Protei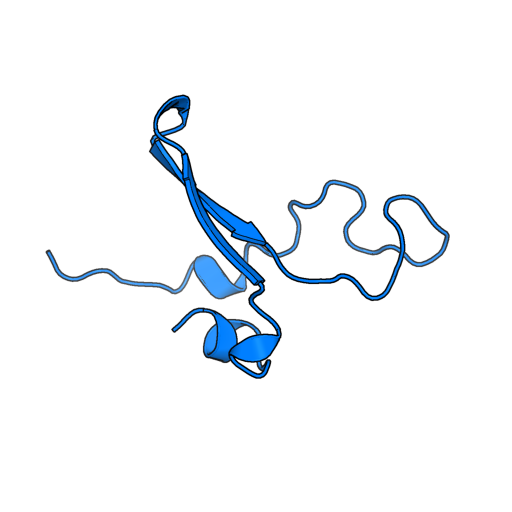n AF-A0A2J4PXB8-F1 (afdb_monomer_lite)

Foldseek 3Di:
DVCVLVVHDPVQFPDWDQDVVVSDIDTDGDDPDDAPDPPPPCNPVPPPCVSVVPDDDDD

Radius of gyration: 12.96 Å; chains: 1; bounding box: 24×21×39 Å

pLDDT: mean 89.6, std 6.62, range [62.97, 96.94]

Secondary structure (DSSP, 8-state):
-HHHHTT--GGG--EEEEEGGGTEEEEE---SS-TTSTT-S-TTS-GGGGGGTT-----

Structure (mmCIF, N/CA/C/O backbone):
data_AF-A0A2J4PXB8-F1
#
_entry.id   AF-A0A2J4PXB8-F1
#
loop_
_atom_site.group_PDB
_atom_site.id
_atom_site.type_symbol
_atom_site.label_atom_id
_atom_site.label_alt_id
_atom_site.label_comp_id
_atom_site.label_asym_id
_atom_site.label_entity_id
_atom_site.label_seq_id
_atom_site.pdbx_PDB_ins_code
_atom_site.Cartn_x
_atom_site.Cartn_y
_atom_site.Cartn_z
_atom_site.occupancy
_atom_site.B_iso_or_equiv
_atom_site.auth_seq_id
_atom_site.auth_comp_id
_atom_site.auth_asym_id
_atom_site.auth_atom_id
_atom_site.pdbx_PDB_model_num
ATOM 1 N N . LEU A 1 1 ? -9.981 -5.663 6.447 1.00 90.50 1 LEU A N 1
ATOM 2 C CA . LEU A 1 1 ? -9.904 -4.190 6.332 1.00 90.50 1 LEU A CA 1
ATOM 3 C C . LEU A 1 1 ? -9.033 -3.764 5.150 1.00 90.50 1 LEU A C 1
ATOM 5 O O . LEU A 1 1 ? -9.598 -3.513 4.098 1.00 90.50 1 LEU A O 1
ATOM 9 N N . ILE A 1 2 ? -7.696 -3.774 5.269 1.00 93.62 2 ILE A N 1
ATOM 10 C CA . ILE A 1 2 ? -6.766 -3.216 4.260 1.00 93.62 2 ILE A CA 1
ATOM 11 C C . ILE A 1 2 ? -7.021 -3.714 2.832 1.00 93.62 2 ILE A C 1
ATOM 13 O O . ILE A 1 2 ? -7.254 -2.901 1.948 1.00 93.62 2 ILE A O 1
ATOM 17 N N . ALA A 1 3 ? -7.053 -5.030 2.600 1.00 94.62 3 ALA A N 1
ATOM 18 C CA . ALA A 1 3 ? -7.295 -5.576 1.259 1.00 94.62 3 ALA A CA 1
ATOM 19 C C . ALA A 1 3 ? -8.614 -5.073 0.630 1.00 94.62 3 ALA A C 1
ATOM 21 O O . ALA A 1 3 ? -8.668 -4.802 -0.564 1.00 94.62 3 ALA A O 1
ATOM 22 N N . GLY A 1 4 ? -9.652 -4.867 1.450 1.00 94.75 4 GLY A N 1
ATOM 23 C CA . GLY A 1 4 ? -10.930 -4.308 1.005 1.00 94.75 4 GLY A CA 1
ATOM 24 C C . GLY A 1 4 ? -10.836 -2.834 0.606 1.00 94.75 4 GLY A C 1
ATOM 25 O O . GLY A 1 4 ? -11.406 -2.456 -0.410 1.00 94.75 4 GLY A O 1
ATOM 26 N N . LEU A 1 5 ? -10.068 -2.021 1.342 1.00 93.12 5 LEU A N 1
ATOM 27 C CA . LEU A 1 5 ? -9.859 -0.599 1.021 1.00 93.12 5 LEU A CA 1
ATOM 28 C C . LEU A 1 5 ? -9.158 -0.396 -0.329 1.00 93.12 5 LEU A C 1
ATOM 30 O O . LEU A 1 5 ? -9.413 0.591 -1.010 1.00 93.12 5 LEU A O 1
ATOM 34 N N . TYR A 1 6 ? -8.305 -1.342 -0.723 1.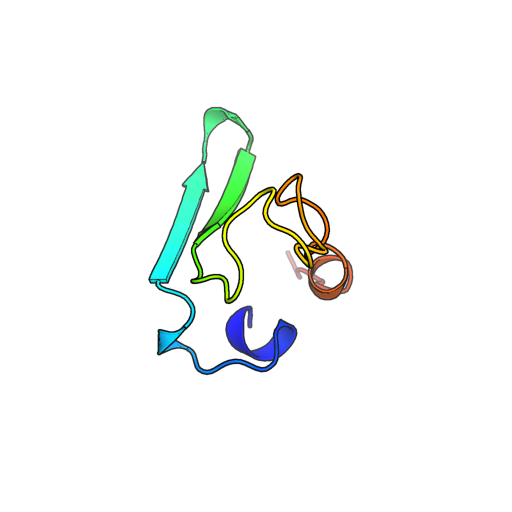00 91.81 6 TYR A N 1
ATOM 35 C CA . TYR A 1 6 ? -7.604 -1.324 -2.009 1.00 91.81 6 TYR A CA 1
ATOM 36 C C . TYR A 1 6 ? -8.265 -2.204 -3.081 1.00 91.81 6 TYR A C 1
ATOM 38 O O . TYR A 1 6 ? -7.722 -2.331 -4.173 1.00 91.81 6 TYR A O 1
ATOM 46 N N . ASN A 1 7 ? -9.430 -2.801 -2.796 1.00 93.44 7 ASN A N 1
ATOM 47 C CA . ASN A 1 7 ? -10.151 -3.703 -3.700 1.00 93.44 7 ASN A CA 1
ATOM 48 C C . ASN A 1 7 ? -9.281 -4.852 -4.260 1.00 93.44 7 ASN A C 1
ATOM 50 O O . ASN A 1 7 ? -9.335 -5.190 -5.443 1.00 93.44 7 ASN A O 1
ATOM 54 N N . VAL A 1 8 ? -8.464 -5.459 -3.395 1.00 93.94 8 VAL A N 1
ATOM 55 C CA . VAL A 1 8 ? -7.591 -6.596 -3.721 1.00 93.94 8 VAL A CA 1
ATOM 56 C C . VAL A 1 8 ? -7.928 -7.818 -2.871 1.00 93.94 8 VAL A C 1
ATOM 58 O O . VAL A 1 8 ? -8.598 -7.738 -1.840 1.00 93.94 8 VAL A O 1
ATOM 61 N N . LYS A 1 9 ? -7.435 -8.987 -3.290 1.00 96.94 9 LYS A N 1
ATOM 62 C CA . LYS A 1 9 ? -7.511 -10.205 -2.475 1.00 96.94 9 LYS A CA 1
ATOM 63 C C . LYS A 1 9 ? -6.561 -10.105 -1.272 1.00 96.94 9 LYS A C 1
ATOM 65 O O . LYS A 1 9 ? -5.505 -9.489 -1.406 1.00 96.94 9 LYS A O 1
ATOM 70 N N . PRO A 1 10 ? -6.872 -10.749 -0.130 1.00 96.06 10 PRO A N 1
ATOM 71 C CA . PRO A 1 10 ? -5.987 -10.764 1.037 1.00 96.06 10 PRO A CA 1
ATOM 72 C C . PRO A 1 10 ? -4.549 -11.191 0.723 1.00 96.06 10 PRO A C 1
ATOM 74 O O . PRO A 1 10 ? -3.622 -10.553 1.206 1.00 96.06 10 PRO A O 1
ATOM 77 N N . ASP A 1 11 ? -4.365 -12.182 -0.154 1.00 96.25 11 ASP A N 1
ATOM 78 C CA . ASP A 1 11 ? -3.046 -12.700 -0.551 1.00 96.25 11 ASP A CA 1
ATOM 79 C C . ASP A 1 11 ? -2.162 -11.663 -1.268 1.00 96.25 11 ASP A C 1
ATOM 81 O O . ASP A 1 11 ? -0.948 -11.827 -1.340 1.00 96.25 11 ASP A O 1
ATOM 85 N N . PHE A 1 12 ? -2.749 -10.575 -1.777 1.00 95.44 12 PHE A N 1
ATOM 86 C CA . PHE A 1 12 ? -2.009 -9.452 -2.359 1.00 95.44 12 PHE A CA 1
ATOM 87 C C . PHE A 1 12 ? -1.293 -8.614 -1.285 1.00 95.44 12 PHE A C 1
ATOM 89 O O . PHE A 1 12 ? -0.338 -7.895 -1.571 1.00 95.44 12 PHE A O 1
ATOM 96 N N . ILE A 1 13 ? -1.731 -8.703 -0.027 1.00 95.81 13 ILE A N 1
ATOM 97 C CA . ILE A 1 13 ? -1.092 -8.041 1.107 1.00 95.81 13 ILE A CA 1
ATOM 98 C C . ILE A 1 13 ? -0.052 -8.994 1.695 1.00 95.81 13 ILE A C 1
ATOM 100 O O . ILE A 1 13 ? -0.358 -9.861 2.508 1.00 95.81 13 ILE A O 1
ATOM 104 N N . HIS A 1 14 ? 1.206 -8.827 1.296 1.00 95.88 14 HIS A N 1
ATOM 105 C CA . HIS A 1 14 ? 2.281 -9.738 1.687 1.00 95.88 14 HIS A CA 1
ATOM 106 C C . HIS A 1 14 ? 2.667 -9.611 3.162 1.00 95.88 14 HIS A C 1
ATOM 108 O O . HIS A 1 14 ? 2.991 -10.614 3.798 1.00 95.88 14 HIS A O 1
ATOM 114 N N . ARG A 1 15 ? 2.710 -8.385 3.703 1.00 95.94 15 ARG A N 1
ATOM 115 C CA . ARG A 1 15 ? 3.069 -8.133 5.110 1.00 95.94 15 ARG A CA 1
ATOM 116 C C . ARG A 1 15 ? 2.387 -6.885 5.653 1.00 95.94 15 ARG A C 1
ATOM 118 O O . ARG A 1 15 ? 2.238 -5.897 4.941 1.00 95.94 15 ARG A O 1
ATOM 125 N N . ILE A 1 16 ? 2.075 -6.915 6.944 1.00 94.88 16 ILE A N 1
ATOM 126 C CA . ILE A 1 16 ? 1.716 -5.742 7.744 1.00 94.88 16 ILE A CA 1
ATOM 127 C C . ILE A 1 16 ? 2.697 -5.713 8.911 1.00 94.88 16 ILE A C 1
ATOM 129 O O . ILE A 1 16 ? 2.839 -6.699 9.630 1.00 94.88 16 ILE A O 1
ATOM 133 N N . ILE A 1 17 ? 3.434 -4.619 9.038 1.00 96.38 17 ILE A N 1
ATOM 134 C CA . ILE A 1 17 ? 4.561 -4.486 9.954 1.00 96.38 17 ILE A CA 1
ATOM 135 C C . ILE A 1 17 ? 4.293 -3.276 10.834 1.00 96.38 17 ILE A C 1
ATOM 137 O O . ILE A 1 17 ? 4.076 -2.178 10.324 1.00 96.38 17 ILE A O 1
ATOM 141 N N . TRP A 1 18 ? 4.343 -3.473 12.144 1.00 96.12 18 TRP A N 1
ATOM 142 C CA . TRP A 1 18 ? 4.438 -2.362 13.075 1.00 96.12 18 TRP A CA 1
ATOM 143 C C . TRP A 1 18 ? 5.879 -1.855 13.103 1.00 96.12 18 TRP A C 1
ATOM 145 O O . TRP A 1 18 ? 6.818 -2.631 13.283 1.00 96.12 18 TRP A O 1
ATOM 155 N N . PHE A 1 19 ? 6.057 -0.565 12.856 1.00 95.19 19 PHE A N 1
ATOM 156 C CA . PHE A 1 19 ? 7.354 0.086 12.836 1.00 95.19 19 PHE A CA 1
ATOM 157 C C . PHE A 1 19 ? 7.447 1.051 14.016 1.00 95.19 19 PHE A C 1
ATOM 159 O O . PHE A 1 19 ? 7.085 2.226 13.909 1.00 95.19 19 PHE A O 1
ATOM 166 N N . ASP A 1 20 ? 7.959 0.525 15.133 1.00 96.88 20 ASP A N 1
ATOM 167 C CA . ASP A 1 20 ? 8.091 1.239 16.407 1.00 96.88 20 ASP A CA 1
ATOM 168 C C . ASP A 1 20 ? 8.743 2.626 16.284 1.00 96.88 20 ASP A C 1
ATOM 170 O O . ASP A 1 20 ? 8.181 3.578 16.825 1.00 96.88 20 ASP A O 1
ATOM 174 N N . PRO A 1 21 ? 9.865 2.817 15.550 1.00 96.81 21 PRO A N 1
ATOM 175 C CA . PRO A 1 21 ? 10.563 4.105 15.537 1.00 96.81 21 PRO A CA 1
ATOM 176 C C . PRO A 1 21 ? 9.736 5.270 14.989 1.00 96.81 21 PRO A C 1
ATOM 178 O O . PRO A 1 21 ? 10.034 6.419 15.302 1.00 96.81 21 PRO A O 1
ATOM 181 N N . ALA A 1 22 ? 8.725 4.988 14.162 1.00 95.06 22 ALA A N 1
ATOM 182 C CA . ALA A 1 22 ? 7.834 6.009 13.618 1.00 95.06 22 ALA A CA 1
ATOM 183 C C . ALA A 1 22 ? 6.403 5.911 14.159 1.00 95.06 22 ALA A C 1
ATOM 185 O O . ALA A 1 22 ? 5.540 6.632 13.665 1.00 95.06 22 ALA A O 1
ATOM 186 N N . ASN A 1 23 ? 6.137 5.020 15.126 1.00 93.56 23 ASN A N 1
ATOM 187 C CA . ASN A 1 23 ? 4.784 4.715 15.599 1.00 93.56 23 ASN A CA 1
ATOM 188 C C . ASN A 1 23 ? 3.811 4.479 14.423 1.00 93.56 23 ASN A C 1
ATOM 190 O O . ASN A 1 23 ? 2.725 5.055 14.362 1.00 93.56 23 ASN A O 1
ATOM 194 N N . ALA A 1 24 ? 4.261 3.707 13.429 1.00 92.62 24 ALA A N 1
ATOM 195 C CA . ALA A 1 24 ? 3.606 3.608 12.131 1.00 92.62 24 ALA A CA 1
ATOM 196 C C . ALA A 1 24 ? 3.332 2.157 11.736 1.00 92.62 24 ALA A C 1
ATOM 198 O O . ALA A 1 24 ? 4.093 1.244 12.052 1.00 92.62 24 ALA A O 1
ATOM 199 N N . VAL A 1 25 ? 2.275 1.956 10.950 1.00 91.62 25 VAL A N 1
ATOM 200 C CA . VAL A 1 25 ? 1.999 0.680 10.284 1.00 91.62 25 VAL A CA 1
ATOM 201 C C . VAL A 1 25 ? 2.527 0.746 8.854 1.00 91.62 25 VAL A C 1
ATOM 203 O O . VAL A 1 25 ? 2.143 1.617 8.077 1.00 91.62 25 VAL A O 1
ATOM 206 N N . LYS A 1 26 ? 3.379 -0.209 8.481 1.00 92.69 26 LYS A N 1
ATOM 207 C CA . LYS A 1 26 ? 3.850 -0.409 7.110 1.00 92.69 26 LYS A CA 1
ATOM 208 C C . LYS A 1 26 ? 3.153 -1.610 6.487 1.00 92.69 26 LYS A C 1
ATOM 210 O O . LYS A 1 26 ? 3.259 -2.727 6.987 1.00 92.69 26 LYS A O 1
ATOM 215 N N . ILE A 1 27 ? 2.505 -1.392 5.351 1.00 93.31 27 ILE A N 1
ATOM 216 C CA . ILE A 1 27 ? 1.865 -2.440 4.554 1.00 93.31 27 ILE A CA 1
ATOM 217 C C . ILE A 1 27 ? 2.739 -2.710 3.327 1.00 93.31 27 ILE A C 1
ATOM 219 O O . ILE A 1 27 ? 3.203 -1.780 2.671 1.00 93.31 27 ILE A O 1
ATOM 223 N N . VAL A 1 28 ? 3.000 -3.983 3.033 1.00 93.25 28 VAL A N 1
ATOM 224 C CA . VAL A 1 28 ? 3.788 -4.425 1.877 1.00 93.25 28 VAL A CA 1
ATOM 225 C C . VAL A 1 28 ? 2.871 -5.158 0.912 1.00 93.25 28 VAL A C 1
ATOM 227 O O . VAL A 1 28 ? 2.285 -6.177 1.272 1.00 93.25 28 VAL A O 1
ATOM 230 N N . MET A 1 29 ? 2.793 -4.660 -0.316 1.00 92.00 29 MET A N 1
ATOM 231 C CA . MET A 1 29 ? 2.029 -5.248 -1.413 1.00 92.00 29 MET A CA 1
ATOM 232 C C . MET A 1 29 ? 2.789 -5.061 -2.738 1.00 92.00 29 MET A C 1
ATOM 234 O O . MET A 1 29 ? 3.598 -4.131 -2.839 1.00 92.00 29 MET A O 1
ATOM 238 N N . PRO A 1 30 ? 2.612 -5.958 -3.723 1.00 89.94 30 PRO A N 1
ATOM 239 C CA . PRO A 1 30 ? 3.282 -5.851 -5.010 1.00 89.94 30 PRO A CA 1
ATOM 240 C C . PRO A 1 30 ? 2.757 -4.651 -5.809 1.00 89.94 30 PRO A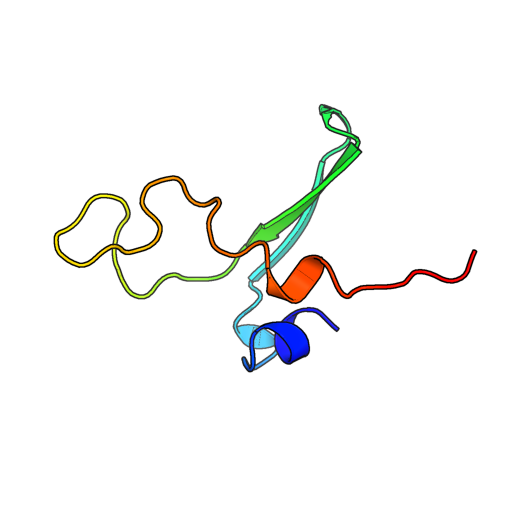 C 1
ATOM 242 O O . PRO A 1 30 ? 1.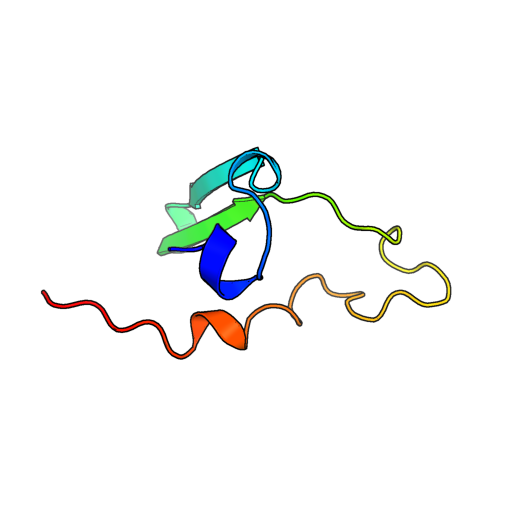647 -4.167 -5.595 1.00 89.94 30 PRO A O 1
ATOM 245 N N . ARG A 1 31 ? 3.595 -4.157 -6.721 1.00 87.25 31 ARG A N 1
ATOM 246 C CA . ARG A 1 31 ? 3.305 -3.021 -7.601 1.00 87.25 31 ARG A CA 1
ATOM 247 C C . ARG A 1 31 ? 3.379 -3.497 -9.044 1.00 87.25 31 ARG A C 1
ATOM 249 O O . ARG A 1 31 ? 4.256 -4.297 -9.363 1.00 87.25 31 ARG A O 1
ATOM 256 N N . ASP A 1 32 ? 2.514 -2.963 -9.898 1.00 85.25 32 ASP A N 1
ATOM 257 C CA . ASP A 1 32 ? 2.487 -3.329 -11.321 1.00 85.25 32 ASP A CA 1
ATOM 258 C C . ASP A 1 32 ? 3.656 -2.714 -12.104 1.00 85.25 32 ASP A C 1
ATOM 260 O O . ASP A 1 32 ? 4.156 -3.304 -13.059 1.00 85.25 32 ASP A O 1
ATOM 264 N N . ILE A 1 33 ? 4.106 -1.524 -11.688 1.00 88.00 33 ILE A N 1
ATOM 265 C CA . ILE A 1 33 ? 5.172 -0.761 -12.342 1.00 88.00 33 ILE A CA 1
ATOM 266 C C . ILE A 1 33 ? 6.317 -0.542 -11.351 1.00 88.00 33 ILE A C 1
ATOM 268 O O . ILE A 1 33 ? 6.108 -0.197 -10.183 1.00 88.00 33 ILE A O 1
ATOM 272 N N . ILE A 1 34 ? 7.542 -0.756 -11.835 1.00 87.44 34 ILE A N 1
ATOM 273 C CA . ILE A 1 34 ? 8.774 -0.492 -11.088 1.00 87.44 34 ILE A CA 1
ATOM 274 C C . ILE A 1 34 ? 8.860 1.002 -10.775 1.00 87.44 34 ILE A C 1
ATOM 276 O O . ILE A 1 34 ? 8.617 1.837 -11.647 1.00 87.44 34 ILE A O 1
ATOM 280 N N . SER A 1 35 ? 9.248 1.322 -9.540 1.00 86.94 35 SER A N 1
ATOM 281 C CA . SER A 1 35 ? 9.382 2.708 -9.095 1.00 86.94 35 SER A CA 1
ATOM 282 C C . SER A 1 35 ? 10.295 3.518 -10.022 1.00 86.94 35 SER A C 1
ATOM 284 O O . SER A 1 35 ? 11.400 3.080 -10.350 1.00 86.94 35 SER A O 1
ATOM 286 N N . GLY A 1 36 ? 9.818 4.687 -10.449 1.00 87.06 36 GLY A N 1
ATOM 287 C CA . GLY A 1 36 ? 10.556 5.611 -11.314 1.00 87.06 36 GLY A CA 1
ATOM 288 C C . GLY A 1 36 ? 10.577 5.241 -12.801 1.00 87.06 36 GLY A C 1
ATOM 289 O O . GLY A 1 36 ? 11.225 5.934 -13.586 1.00 87.06 36 GLY A O 1
ATOM 290 N N . ASN A 1 37 ? 9.879 4.180 -13.213 1.00 91.62 37 ASN A N 1
ATOM 291 C CA . ASN A 1 37 ? 9.719 3.853 -14.627 1.00 91.62 37 ASN A CA 1
ATOM 292 C C . ASN A 1 37 ? 8.652 4.739 -15.299 1.00 91.62 37 ASN A C 1
ATOM 294 O O . ASN A 1 37 ? 7.794 5.327 -14.638 1.00 91.62 37 ASN A O 1
ATOM 298 N N . VAL A 1 38 ? 8.666 4.807 -16.633 1.00 90.56 38 VAL A N 1
ATOM 299 C CA . VAL A 1 38 ? 7.625 5.508 -17.399 1.00 90.56 38 VAL A CA 1
ATOM 300 C C . VAL A 1 38 ? 6.253 4.910 -17.071 1.00 90.56 38 VAL A C 1
ATOM 302 O O . VAL A 1 38 ? 6.052 3.703 -17.195 1.00 90.56 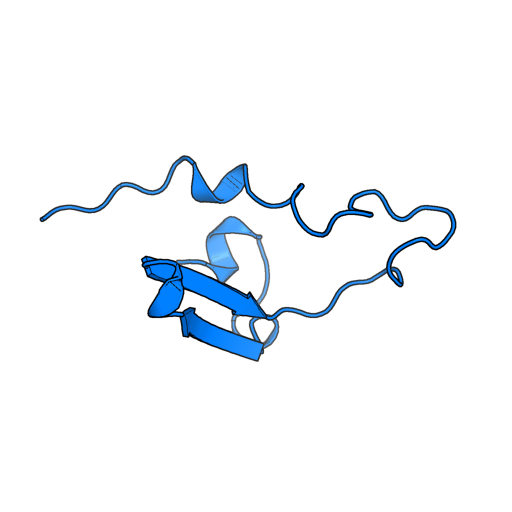38 VAL A O 1
ATOM 305 N N . GLY A 1 39 ? 5.312 5.765 -16.659 1.00 86.69 39 GLY A N 1
ATOM 306 C CA . GLY A 1 39 ? 3.962 5.361 -16.256 1.00 86.69 39 GLY A CA 1
ATOM 307 C C . GLY A 1 39 ? 3.807 5.036 -14.767 1.00 86.69 39 GLY A C 1
ATOM 308 O O . GLY A 1 39 ? 2.692 4.736 -14.344 1.00 86.69 39 GLY A O 1
ATOM 309 N N . ASP A 1 40 ? 4.874 5.119 -13.963 1.00 89.31 40 ASP A N 1
ATOM 310 C CA . ASP A 1 40 ? 4.747 5.047 -12.508 1.00 89.31 40 ASP A CA 1
ATOM 311 C C . ASP A 1 40 ? 4.048 6.302 -11.983 1.00 89.31 40 ASP A C 1
ATOM 313 O O . ASP A 1 40 ? 4.600 7.403 -11.979 1.00 89.31 40 ASP A O 1
ATOM 317 N N . ASN A 1 41 ? 2.810 6.121 -11.536 1.00 84.38 41 ASN A N 1
ATOM 318 C CA . ASN A 1 41 ? 2.024 7.202 -10.961 1.00 84.38 41 ASN A CA 1
ATOM 319 C C . ASN 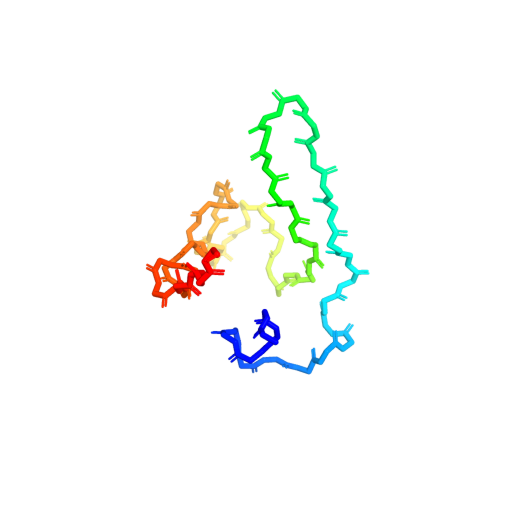A 1 41 ? 2.366 7.444 -9.488 1.00 84.38 41 ASN A C 1
ATOM 321 O O . ASN A 1 41 ? 1.966 8.464 -8.960 1.00 84.38 41 ASN A O 1
ATOM 325 N N . ASP A 1 42 ? 3.119 6.565 -8.821 1.00 83.00 42 ASP A N 1
ATOM 326 C CA . ASP A 1 42 ? 3.422 6.668 -7.391 1.00 83.00 42 ASP A CA 1
ATOM 327 C C . ASP A 1 42 ? 4.937 6.557 -7.132 1.00 83.00 42 ASP A C 1
ATOM 329 O O . ASP A 1 42 ? 5.415 5.728 -6.357 1.00 83.00 42 ASP A O 1
ATOM 333 N N . VAL A 1 43 ? 5.695 7.451 -7.775 1.00 80.50 43 VAL A N 1
ATOM 334 C CA . VAL A 1 43 ? 7.172 7.496 -7.740 1.00 80.50 43 VAL A CA 1
ATOM 335 C C . VAL A 1 43 ? 7.743 7.555 -6.322 1.00 80.50 43 VAL A C 1
ATOM 337 O O . VAL A 1 43 ? 8.768 6.939 -6.043 1.00 80.50 43 VAL A O 1
ATOM 340 N N . TYR A 1 44 ? 7.075 8.258 -5.405 1.00 78.12 44 TYR A N 1
ATOM 341 C CA . TYR A 1 44 ? 7.531 8.414 -4.019 1.00 78.12 44 TYR A CA 1
ATOM 342 C C . TYR A 1 44 ? 6.997 7.337 -3.061 1.00 78.12 44 TYR A C 1
ATOM 344 O O . TYR A 1 44 ? 7.322 7.375 -1.875 1.00 78.12 44 TYR A O 1
ATOM 352 N N . GLY A 1 45 ? 6.176 6.392 -3.538 1.00 73.31 45 GLY A N 1
ATOM 353 C CA . GLY A 1 45 ? 5.585 5.341 -2.701 1.00 73.31 45 GLY A CA 1
ATOM 354 C C . GLY A 1 45 ? 4.628 5.867 -1.625 1.00 73.31 45 GLY A C 1
ATOM 355 O O . GLY A 1 45 ? 4.416 5.208 -0.608 1.00 73.31 45 GLY A O 1
ATOM 356 N N . ALA A 1 46 ? 4.105 7.077 -1.814 1.00 73.44 46 ALA A N 1
ATOM 357 C CA . ALA A 1 46 ? 3.354 7.831 -0.817 1.00 73.44 46 ALA A CA 1
ATOM 358 C C . ALA A 1 46 ? 1.961 8.233 -1.307 1.00 73.44 46 ALA A C 1
ATOM 360 O O . ALA A 1 46 ? 1.195 8.808 -0.542 1.00 73.44 46 ALA A O 1
ATOM 361 N N . GLN A 1 47 ? 1.595 7.947 -2.555 1.00 79.94 47 GLN A N 1
ATOM 362 C CA . GLN A 1 47 ? 0.336 8.407 -3.145 1.00 79.94 47 GLN A CA 1
ATOM 363 C C . GLN A 1 47 ? -0.854 7.484 -2.856 1.00 79.94 47 GLN A C 1
ATOM 365 O O . GLN A 1 47 ? -1.995 7.821 -3.154 1.00 79.94 47 GLN A O 1
ATOM 370 N N . GLN A 1 48 ? -0.621 6.338 -2.215 1.00 82.75 48 GLN A N 1
ATOM 371 C CA . GLN A 1 48 ? -1.660 5.349 -1.909 1.00 82.75 48 GLN A CA 1
ATOM 372 C C . GLN A 1 48 ? -2.367 5.584 -0.563 1.00 82.75 48 GLN A C 1
ATOM 374 O O . GLN A 1 48 ? -3.065 4.696 -0.079 1.00 82.75 48 GLN A O 1
ATOM 379 N N . HIS A 1 49 ? -2.203 6.754 0.062 1.00 87.12 49 HIS A N 1
ATOM 380 C CA . HIS A 1 49 ? -2.730 7.028 1.404 1.00 87.12 49 HIS A CA 1
ATOM 381 C C . HIS A 1 49 ? -4.233 7.339 1.436 1.00 87.12 49 HIS A C 1
ATOM 383 O O . HIS A 1 49 ? -4.855 7.159 2.478 1.00 87.12 49 HIS A O 1
ATOM 389 N N . ALA A 1 50 ? -4.836 7.784 0.326 1.00 89.50 50 ALA A N 1
ATOM 390 C CA . ALA A 1 50 ? -6.219 8.271 0.323 1.00 89.50 50 ALA A CA 1
ATOM 391 C C . ALA A 1 50 ? -7.253 7.267 0.892 1.00 89.50 50 ALA A C 1
ATOM 393 O O . ALA A 1 50 ? -8.038 7.686 1.742 1.00 89.50 50 ALA A O 1
ATOM 394 N N . PRO A 1 51 ? -7.236 5.957 0.551 1.00 90.00 51 PRO A N 1
ATOM 395 C CA . PRO A 1 51 ? -8.169 4.980 1.131 1.00 90.00 51 PRO A CA 1
ATOM 396 C C . PRO A 1 51 ? -8.005 4.759 2.642 1.00 90.00 51 PRO A C 1
ATOM 398 O O . PRO A 1 51 ? -8.906 4.232 3.287 1.00 90.00 51 PRO A O 1
ATOM 401 N N . LEU A 1 52 ? -6.854 5.125 3.214 1.00 90.50 52 LEU A N 1
ATOM 402 C CA . LEU A 1 52 ? -6.589 4.988 4.647 1.00 90.50 52 LEU A CA 1
ATOM 403 C C . LEU A 1 52 ? -7.152 6.165 5.454 1.00 90.50 52 LEU A C 1
ATOM 405 O O . LEU A 1 52 ? -7.370 6.019 6.652 1.00 90.50 52 LEU A O 1
ATOM 409 N N . LEU A 1 53 ? -7.401 7.314 4.813 1.00 89.62 53 LEU A N 1
ATOM 410 C CA . LEU A 1 53 ? -7.877 8.528 5.488 1.00 89.62 53 LEU A CA 1
ATOM 411 C C . LEU A 1 53 ? -9.300 8.398 6.042 1.00 89.62 53 LEU A C 1
ATOM 413 O O . LEU A 1 53 ? -9.676 9.162 6.922 1.00 89.62 53 LEU A O 1
ATOM 417 N N . SER A 1 54 ? -10.089 7.454 5.531 1.00 85.94 54 SER A N 1
ATOM 418 C CA . SER A 1 54 ? -11.462 7.201 5.975 1.00 85.94 54 SER A CA 1
ATOM 419 C C . SER A 1 54 ? -11.567 6.104 7.039 1.00 85.94 54 SER A C 1
ATOM 421 O O . SER A 1 54 ? -12.672 5.650 7.323 1.00 85.94 54 SER A O 1
ATOM 423 N N . ILE A 1 55 ? -10.445 5.599 7.562 1.00 90.44 55 ILE A N 1
ATOM 424 C CA . ILE A 1 55 ? -10.472 4.584 8.619 1.00 90.44 55 ILE A CA 1
ATOM 425 C C . ILE A 1 55 ? -10.727 5.277 9.955 1.00 90.44 55 ILE A C 1
ATOM 427 O O . ILE A 1 55 ? -9.935 6.110 10.390 1.00 90.44 55 ILE A O 1
ATOM 431 N N . GLU A 1 56 ? -11.797 4.870 10.623 1.00 89.19 56 GLU A N 1
ATOM 432 C CA . GLU A 1 56 ? -12.084 5.236 12.006 1.00 89.19 56 GLU A CA 1
ATOM 433 C C . GLU A 1 56 ? -11.710 4.071 12.928 1.00 89.19 56 GLU A C 1
ATOM 435 O O . GLU A 1 56 ? -11.867 2.897 12.575 1.00 89.19 56 GLU A O 1
ATOM 440 N N . PHE A 1 57 ? -11.177 4.403 14.101 1.00 83.81 57 PHE A N 1
ATOM 441 C CA . PHE A 1 57 ? -10.881 3.446 15.158 1.00 83.81 57 PHE A CA 1
ATOM 442 C C . PHE A 1 57 ? -11.705 3.835 16.379 1.00 83.81 57 PHE A C 1
ATOM 444 O O . PHE A 1 57 ? -11.563 4.949 16.882 1.00 83.81 57 PHE A O 1
ATOM 451 N N . ASP A 1 58 ? -12.540 2.915 16.847 1.00 83.12 58 ASP A N 1
ATOM 452 C CA . ASP A 1 58 ? -13.162 3.031 18.160 1.00 83.12 58 ASP A CA 1
ATOM 453 C C . ASP A 1 58 ? -12.138 2.589 19.214 1.00 83.12 58 ASP A C 1
ATOM 455 O O . ASP A 1 58 ? -11.498 1.541 19.063 1.00 83.12 58 ASP A O 1
ATOM 459 N N . PHE A 1 59 ? -11.956 3.412 20.246 1.00 62.97 59 PHE A N 1
ATOM 460 C CA . PHE A 1 59 ? -11.042 3.159 21.363 1.00 62.97 59 PHE A CA 1
ATOM 461 C C . PHE A 1 59 ? -11.792 2.608 22.576 1.00 62.97 59 PHE A C 1
ATOM 463 O O . PHE A 1 59 ? -12.912 3.101 22.849 1.00 62.97 59 PHE A O 1
#

Sequence (59 aa):
LIAGLYNVKPDFIHRIIWFDPANAVKIVMPRDIISGNVGDNDVYGAQQHAPLLSIEFDF

Organism: NCBI:txid1134687

InterPro domains:
  IPR025496 Protein of unknown function DUF4387 [PF14330] (2-56)